Protein AF-E7DUS3-F1 (afdb_monomer_lite)

Organism: Liberibacter asiaticus (NCBI:txid34021)

pLDDT: mean 78.98, std 17.63, range [41.22, 97.88]

Radius of gyration: 18.71 Å; chains: 1; bounding box: 24×27×66 Å

Foldseek 3Di:
DDPDPPPVVVVVVVVQVQFDADPVRDTDGNPDQWDFDCDADPVGRQWTWIFGCDDDDPDHHGDIDGTDRD

Secondary structure (DSSP, 8-state):
-----HHHHHHHHHHHHTEEE-TT--EEE----EEEEEEEPSS-TTEEEEEESS-BTTBPTT-EEEEEE-

Structure (mmCIF, N/CA/C/O backbone):
data_AF-E7DUS3-F1
#
_entry.id   AF-E7DUS3-F1
#
loop_
_atom_site.group_PDB
_atom_site.id
_atom_site.type_symbol
_atom_site.label_atom_id
_atom_site.label_alt_id
_atom_site.label_comp_id
_atom_site.label_asym_id
_atom_site.label_entity_id
_atom_site.label_seq_id
_atom_site.pdbx_PDB_ins_code
_atom_site.Cartn_x
_atom_site.Cartn_y
_atom_site.Cartn_z
_atom_site.occupancy
_atom_site.B_iso_or_equiv
_atom_site.auth_seq_id
_atom_site.auth_comp_id
_atom_site.auth_asym_id
_atom_site.auth_atom_id
_atom_site.pdbx_PDB_model_num
ATOM 1 N N . MET A 1 1 ? 6.574 17.391 50.408 1.00 41.22 1 MET A N 1
ATOM 2 C CA . MET A 1 1 ? 5.520 17.899 49.498 1.00 41.22 1 MET A CA 1
ATOM 3 C C . MET A 1 1 ? 5.744 17.306 48.118 1.00 41.22 1 MET A C 1
ATOM 5 O O . MET A 1 1 ? 6.822 17.460 47.564 1.00 41.22 1 MET A O 1
ATOM 9 N N . ILE A 1 2 ? 4.769 16.545 47.625 1.00 44.00 2 ILE A N 1
ATOM 10 C CA . ILE A 1 2 ? 4.865 15.699 46.429 1.00 44.00 2 ILE A CA 1
ATOM 11 C C . ILE A 1 2 ? 4.757 16.578 45.168 1.00 44.00 2 ILE A C 1
ATOM 13 O O . ILE A 1 2 ? 3.705 17.162 44.917 1.00 44.00 2 ILE A O 1
ATOM 17 N N . LYS A 1 3 ? 5.821 16.668 44.356 1.00 50.28 3 LYS A N 1
ATOM 18 C CA . LYS A 1 3 ? 5.735 17.152 42.964 1.00 50.28 3 LYS A CA 1
ATOM 19 C C . LYS A 1 3 ? 5.347 15.965 42.073 1.00 50.28 3 LYS A C 1
ATOM 21 O O . LYS A 1 3 ? 6.213 15.231 41.618 1.00 50.28 3 LYS A O 1
ATOM 26 N N . ALA A 1 4 ? 4.052 15.763 41.841 1.00 52.66 4 ALA A N 1
ATOM 27 C CA . ALA A 1 4 ? 3.542 14.716 40.943 1.00 52.66 4 ALA A CA 1
ATOM 28 C C . ALA A 1 4 ? 2.479 15.251 39.965 1.00 52.66 4 ALA A C 1
ATOM 30 O O . ALA A 1 4 ? 1.454 14.615 39.749 1.00 52.66 4 ALA A O 1
ATOM 31 N N . LYS A 1 5 ? 2.697 16.442 39.388 1.00 54.81 5 LYS A N 1
ATOM 32 C CA . LYS A 1 5 ? 1.811 16.999 38.342 1.00 54.81 5 LYS A CA 1
ATOM 33 C C . LYS A 1 5 ? 2.323 16.814 36.903 1.00 54.81 5 LYS A C 1
ATOM 35 O O . LYS A 1 5 ? 1.522 16.820 35.981 1.00 54.81 5 LYS A O 1
ATOM 40 N N . GLU A 1 6 ? 3.616 16.557 36.715 1.00 59.47 6 GLU A N 1
ATOM 41 C CA . GLU A 1 6 ? 4.261 16.373 35.399 1.00 59.47 6 GLU A CA 1
ATOM 42 C C . GLU A 1 6 ? 3.831 15.127 34.569 1.00 59.47 6 GLU A C 1
ATOM 44 O O . GLU A 1 6 ? 3.844 15.216 33.339 1.00 59.47 6 GLU A O 1
ATOM 49 N N . PRO A 1 7 ? 3.421 13.970 35.147 1.00 62.16 7 PRO A N 1
ATOM 50 C CA . PRO A 1 7 ? 3.176 12.755 34.350 1.00 62.16 7 PRO A CA 1
ATOM 51 C C . PRO A 1 7 ? 1.949 12.841 33.433 1.00 62.16 7 PRO A C 1
ATOM 53 O O . PRO A 1 7 ? 1.957 12.319 32.317 1.00 62.16 7 PRO A O 1
ATOM 56 N N . LEU A 1 8 ? 0.884 13.500 33.897 1.00 59.78 8 LEU A N 1
ATOM 57 C CA . LEU A 1 8 ? -0.386 13.611 33.174 1.00 59.78 8 LEU A CA 1
ATOM 58 C C . LEU A 1 8 ? -0.250 14.517 31.951 1.00 59.78 8 LEU A C 1
ATOM 60 O O . LEU A 1 8 ? -0.690 14.148 30.866 1.00 59.78 8 LEU A O 1
ATOM 64 N N . GLU A 1 9 ? 0.419 15.661 32.090 1.00 59.06 9 GLU A N 1
ATOM 65 C CA . GLU A 1 9 ? 0.620 16.591 30.976 1.00 59.06 9 GLU A CA 1
ATOM 66 C C . GLU A 1 9 ? 1.519 16.004 29.882 1.00 59.06 9 GLU A C 1
ATOM 68 O O . GLU A 1 9 ? 1.244 16.197 28.698 1.00 59.06 9 GLU A O 1
ATOM 73 N N . GLN A 1 10 ? 2.556 15.242 30.247 1.00 58.44 10 GLN A N 1
ATOM 74 C CA . GLN A 1 10 ? 3.395 14.527 29.279 1.00 58.44 10 GLN A CA 1
ATOM 75 C C . GLN A 1 10 ? 2.646 13.378 28.600 1.00 58.44 10 GLN A C 1
ATOM 77 O O . GLN A 1 10 ? 2.781 13.199 27.392 1.00 58.44 10 GLN A O 1
ATOM 82 N N . THR A 1 11 ? 1.809 12.645 29.339 1.00 60.38 11 THR A N 1
ATOM 83 C CA . THR A 1 11 ? 0.969 11.576 28.775 1.00 60.38 11 THR A CA 1
ATOM 84 C C . THR A 1 11 ? -0.047 12.144 27.785 1.00 60.38 11 THR A C 1
ATOM 86 O O . THR A 1 11 ? -0.204 11.621 26.684 1.00 60.38 11 THR A O 1
ATOM 89 N N . ILE A 1 12 ? -0.687 13.262 28.134 1.00 60.50 12 ILE A N 1
ATOM 90 C CA . ILE A 1 12 ? -1.637 13.969 27.271 1.00 60.50 12 ILE A CA 1
ATOM 91 C C . ILE A 1 12 ? -0.927 14.522 26.026 1.00 60.50 12 ILE A C 1
ATOM 93 O O . ILE A 1 12 ? -1.396 14.303 24.911 1.00 60.50 12 ILE A O 1
ATOM 97 N N . LYS A 1 13 ? 0.240 15.166 26.175 1.00 57.44 13 LYS A N 1
ATOM 98 C CA . LYS A 1 13 ? 1.067 15.626 25.040 1.00 57.44 13 LYS A CA 1
ATOM 99 C C . LYS A 1 13 ? 1.507 14.466 24.138 1.00 57.44 13 LYS A C 1
ATOM 101 O O . LYS A 1 13 ? 1.476 14.615 22.919 1.00 57.44 13 LYS A O 1
ATOM 106 N N . GLY A 1 14 ? 1.851 13.314 24.714 1.00 58.03 14 GLY A N 1
ATOM 107 C CA . GLY A 1 14 ? 2.167 12.088 23.977 1.00 58.03 14 GLY A CA 1
ATOM 108 C C . GLY A 1 14 ? 0.970 11.540 23.194 1.00 58.03 14 GLY A C 1
ATOM 109 O O . GLY A 1 14 ? 1.126 11.165 22.033 1.00 58.03 14 GLY A O 1
ATOM 110 N N . LEU A 1 15 ? -0.237 11.568 23.773 1.00 56.28 15 LEU A N 1
ATOM 111 C CA . LEU A 1 15 ? -1.476 11.221 23.065 1.00 56.28 15 LEU A CA 1
ATOM 112 C C . LEU A 1 15 ? -1.751 12.172 21.890 1.00 56.28 15 LEU A C 1
ATOM 114 O O . LEU A 1 15 ? -2.095 11.715 20.803 1.00 56.28 15 LEU A O 1
ATOM 118 N N . PHE A 1 16 ? -1.563 13.483 22.078 1.00 53.78 16 PHE A N 1
ATOM 119 C CA . PHE A 1 16 ? -1.758 14.473 21.013 1.00 53.78 16 PHE A CA 1
ATOM 120 C C . PHE A 1 16 ? -0.716 14.359 19.893 1.00 53.78 16 PHE A C 1
ATOM 122 O O . PHE A 1 16 ? -1.072 14.499 18.724 1.00 53.78 16 PHE A O 1
ATOM 129 N N . GLN A 1 17 ? 0.540 14.025 20.209 1.00 55.69 17 GLN A N 1
ATOM 130 C CA . GLN A 1 17 ? 1.571 13.704 19.208 1.00 55.69 17 GLN A CA 1
ATOM 131 C C . GLN A 1 17 ? 1.219 12.460 18.378 1.00 55.69 17 GLN A C 1
ATOM 133 O O . GLN A 1 17 ? 1.640 12.336 17.229 1.00 55.69 17 GLN A O 1
ATOM 138 N N . GLN A 1 18 ? 0.408 11.557 18.935 1.00 51.75 18 GLN A N 1
ATOM 139 C CA . GLN A 1 18 ? -0.148 10.392 18.251 1.00 51.75 18 GLN A CA 1
ATOM 140 C C . GLN A 1 18 ? -1.505 10.676 17.591 1.00 51.75 18 GLN A C 1
ATOM 142 O O . GLN A 1 18 ? -2.301 9.760 17.360 1.00 51.75 18 GLN A O 1
ATOM 147 N N . SER A 1 19 ? -1.762 11.922 17.214 1.00 57.75 19 SER A N 1
ATOM 148 C CA . SER A 1 19 ? -2.926 12.273 16.415 1.00 57.75 19 SER A CA 1
ATOM 149 C C . SER A 1 19 ? -2.571 13.313 15.364 1.00 57.75 19 SER A C 1
ATOM 151 O O . SER A 1 19 ? -1.851 14.269 15.636 1.00 57.75 19 SER A O 1
ATOM 153 N N . SER A 1 20 ? -3.063 13.122 14.142 1.00 64.62 20 SER A N 1
ATOM 154 C CA . SER A 1 20 ? -3.018 14.160 13.110 1.00 64.62 20 SER A CA 1
ATOM 155 C C . SER A 1 20 ? -4.386 14.815 13.029 1.00 64.62 20 SER A C 1
ATOM 157 O O . SER A 1 20 ? -5.386 14.101 13.030 1.00 64.62 20 SER A O 1
ATOM 159 N N . THR A 1 21 ? -4.452 16.135 12.911 1.00 63.66 21 THR A N 1
ATOM 160 C CA . THR A 1 21 ? -5.715 16.824 12.646 1.00 63.66 21 THR A CA 1
ATOM 161 C C . THR A 1 21 ? -6.038 16.810 11.151 1.00 63.66 21 THR A C 1
ATOM 163 O O . THR A 1 21 ? -5.148 16.945 10.308 1.00 63.66 21 THR A O 1
ATOM 166 N N . ASP A 1 22 ? -7.307 16.599 10.796 1.00 70.00 22 ASP A N 1
ATOM 167 C CA . ASP A 1 22 ? -7.776 16.831 9.427 1.00 70.00 22 ASP A CA 1
ATOM 168 C C . ASP A 1 22 ? -7.936 18.340 9.137 1.00 70.00 22 ASP A C 1
ATOM 170 O O . ASP A 1 22 ? -7.712 19.193 9.998 1.00 70.00 22 ASP A O 1
ATOM 174 N N . ARG A 1 23 ? -8.348 18.687 7.910 1.00 63.97 23 ARG A N 1
ATOM 175 C CA . ARG A 1 23 ? -8.563 20.086 7.482 1.00 63.97 23 ARG A CA 1
ATOM 176 C C . ARG A 1 23 ? -9.652 20.828 8.278 1.00 63.97 23 ARG A C 1
ATOM 178 O O . ARG A 1 23 ? -9.775 22.037 8.126 1.00 63.97 23 ARG A O 1
ATOM 185 N N . TYR A 1 24 ? -10.425 20.124 9.104 1.00 71.06 24 TYR A N 1
ATOM 186 C CA . TYR A 1 24 ? -11.479 20.660 9.964 1.00 71.06 24 TYR A CA 1
ATOM 187 C C . TYR A 1 24 ? -11.105 20.599 11.455 1.00 71.06 24 TYR A C 1
ATOM 189 O O . TYR A 1 24 ? -11.952 20.854 12.309 1.00 71.06 24 TYR A O 1
ATOM 197 N N . GLY A 1 25 ? -9.857 20.247 11.784 1.00 69.31 25 GLY A N 1
ATOM 198 C CA . GLY A 1 25 ? -9.373 20.162 13.161 1.00 69.31 25 GLY A CA 1
ATOM 199 C C . GLY A 1 25 ? -9.791 18.891 13.905 1.00 69.31 25 GLY A C 1
ATOM 200 O O . GLY A 1 25 ? -9.593 18.814 15.117 1.00 69.31 25 GLY A O 1
ATOM 201 N N . ARG A 1 26 ? -10.352 17.879 13.226 1.00 71.06 26 ARG A N 1
ATOM 202 C CA . ARG A 1 26 ? -10.723 16.612 13.876 1.00 71.06 26 ARG A CA 1
ATOM 203 C C . ARG A 1 26 ? -9.495 15.744 14.093 1.00 71.06 26 ARG A C 1
ATOM 205 O O . ARG A 1 26 ? -8.681 15.578 13.190 1.00 71.06 26 ARG A O 1
ATOM 212 N N . ILE A 1 27 ? -9.409 15.145 15.273 1.00 69.81 27 ILE A N 1
ATOM 213 C CA . ILE A 1 27 ? -8.355 14.205 15.656 1.00 69.81 27 ILE A CA 1
ATOM 214 C C . ILE A 1 27 ? -8.535 12.913 14.846 1.00 69.81 27 ILE A C 1
ATOM 216 O O . ILE A 1 27 ? -9.452 12.133 15.101 1.00 69.81 27 ILE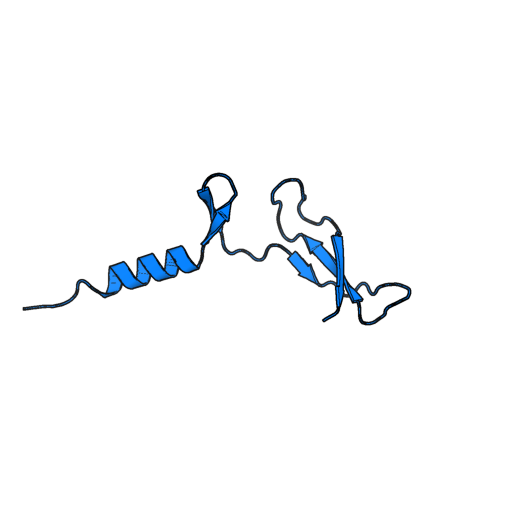 A O 1
ATOM 220 N N . GLU A 1 28 ? -7.668 12.673 13.860 1.00 65.88 28 GLU A N 1
ATOM 221 C CA . GLU A 1 28 ? -7.588 11.373 13.202 1.00 65.88 28 GLU A CA 1
ATOM 222 C C . GLU A 1 28 ? -6.716 10.419 14.028 1.00 65.88 28 GLU A C 1
ATOM 224 O O . GLU A 1 28 ? -5.597 10.779 14.416 1.00 65.88 28 GLU A O 1
ATOM 229 N N . PRO A 1 29 ? -7.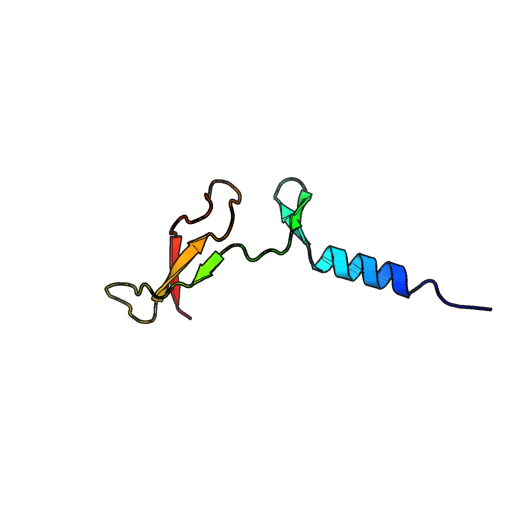157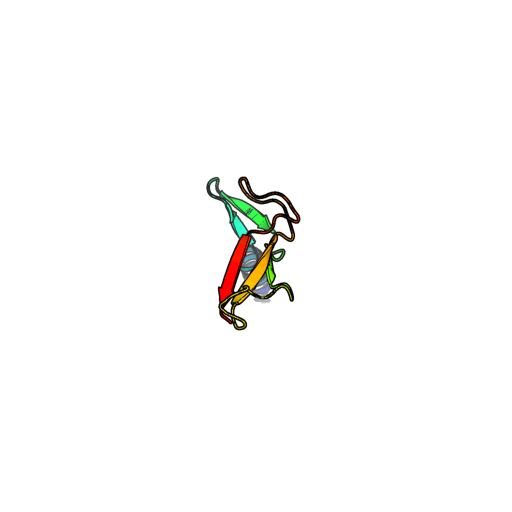 9.165 14.231 1.00 65.50 29 PRO A N 1
ATOM 230 C CA . PRO A 1 29 ? -6.299 8.155 14.828 1.00 65.50 29 PRO A CA 1
ATOM 231 C C . PRO A 1 29 ? -5.057 7.943 13.945 1.00 65.50 29 PRO A C 1
ATOM 233 O O . PRO A 1 29 ? -5.190 7.761 12.727 1.00 65.50 29 PRO A O 1
ATOM 236 N N . MET A 1 30 ? -3.864 7.862 14.556 1.00 67.69 30 MET A N 1
ATOM 237 C CA . MET A 1 30 ? -2.564 7.543 13.912 1.00 67.69 30 MET A CA 1
ATOM 238 C C . MET A 1 30 ? -2.473 6.121 13.333 1.00 67.69 30 MET A C 1
ATOM 240 O O . MET A 1 30 ? -1.404 5.542 13.145 1.00 67.69 30 MET A O 1
ATOM 244 N N . THR A 1 31 ? -3.617 5.534 13.006 1.00 77.81 31 THR A N 1
ATOM 245 C CA . THR A 1 31 ? -3.688 4.326 12.201 1.00 77.81 31 THR A CA 1
ATOM 246 C C . THR A 1 31 ? -3.085 4.599 10.827 1.00 77.81 31 THR A C 1
ATOM 248 O O . THR A 1 31 ? -3.427 5.567 10.136 1.00 77.81 31 THR A O 1
ATOM 251 N N . LYS A 1 32 ? -2.161 3.721 10.431 1.00 84.50 32 LYS A N 1
ATOM 252 C CA . LYS A 1 32 ? -1.438 3.803 9.163 1.00 84.50 32 LYS A CA 1
ATOM 253 C C . LYS A 1 32 ? -2.420 3.959 7.993 1.00 84.50 32 LYS A C 1
ATOM 255 O O . LYS A 1 32 ? -3.307 3.128 7.807 1.00 84.50 32 LYS A O 1
ATOM 260 N N . LYS A 1 33 ? -2.253 5.016 7.191 1.00 89.94 33 LYS A N 1
ATOM 261 C CA . LYS A 1 33 ? -3.179 5.370 6.096 1.00 89.94 33 LYS A CA 1
ATOM 262 C C . LYS A 1 33 ? -3.070 4.426 4.892 1.00 89.94 33 LYS A C 1
ATOM 264 O O . LYS A 1 33 ? -4.073 4.129 4.243 1.00 89.94 33 LYS A O 1
ATOM 269 N N . TYR A 1 34 ? -1.872 3.916 4.609 1.00 94.31 34 TYR A N 1
ATOM 270 C CA . TYR A 1 34 ? -1.587 3.092 3.433 1.00 94.31 34 TYR A CA 1
ATOM 271 C C . TYR A 1 34 ? -0.499 2.041 3.692 1.00 94.31 34 TYR A C 1
ATOM 273 O O . TYR A 1 34 ? 0.260 2.118 4.659 1.00 94.31 34 TYR A O 1
ATOM 281 N N . LYS A 1 35 ? -0.400 1.056 2.799 1.00 95.00 35 LYS A N 1
ATOM 282 C CA . LYS A 1 35 ? 0.732 0.130 2.704 1.00 95.00 35 LYS A CA 1
ATOM 283 C C . LYS A 1 35 ? 1.334 0.167 1.305 1.00 95.00 35 LYS A C 1
ATOM 285 O O . LYS A 1 35 ? 0.617 0.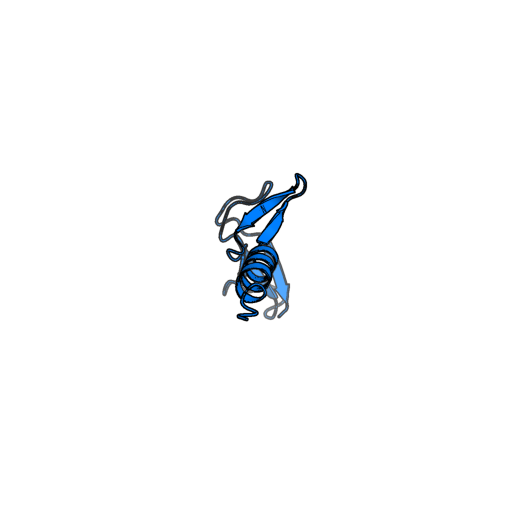385 0.332 1.00 95.00 35 LYS A O 1
ATOM 290 N N . ILE A 1 36 ? 2.631 -0.091 1.224 1.00 96.38 36 ILE A N 1
ATOM 291 C CA . ILE A 1 36 ? 3.309 -0.415 -0.030 1.00 96.38 36 ILE A CA 1
ATOM 292 C C . ILE A 1 36 ? 3.066 -1.908 -0.288 1.00 96.38 36 ILE A C 1
ATOM 294 O O . ILE A 1 36 ? 3.167 -2.721 0.633 1.00 96.38 36 ILE A O 1
ATOM 298 N N . THR A 1 37 ? 2.641 -2.260 -1.495 1.00 95.56 37 THR A N 1
ATOM 299 C CA . THR A 1 37 ? 2.353 -3.646 -1.887 1.00 95.56 37 THR A CA 1
ATOM 300 C C . THR A 1 37 ? 3.553 -4.281 -2.596 1.00 95.56 37 THR A C 1
ATOM 302 O O . THR A 1 37 ? 4.570 -3.629 -2.792 1.00 95.56 37 THR A O 1
ATOM 305 N N . LYS A 1 38 ? 3.436 -5.558 -2.975 1.00 95.06 38 LYS A N 1
ATOM 306 C CA . LYS A 1 38 ? 4.439 -6.257 -3.794 1.00 95.06 38 LYS A CA 1
ATOM 307 C C . LYS A 1 38 ? 4.223 -6.069 -5.305 1.00 95.06 38 LYS A C 1
ATOM 309 O O . LYS A 1 38 ? 4.975 -6.630 -6.082 1.00 95.06 38 LYS A O 1
ATOM 314 N N . GLU A 1 39 ? 3.184 -5.343 -5.725 1.00 95.94 39 GLU A N 1
ATOM 315 C CA . GLU A 1 39 ? 2.964 -5.040 -7.145 1.00 95.94 39 GLU A CA 1
ATOM 316 C C . GLU A 1 39 ? 4.006 -4.012 -7.598 1.00 95.94 39 GLU A C 1
ATOM 318 O O . GLU A 1 39 ? 4.029 -2.885 -7.095 1.00 95.94 39 GLU A O 1
ATOM 323 N N . GLU A 1 40 ? 4.864 -4.420 -8.527 1.00 96.19 40 GLU A N 1
ATOM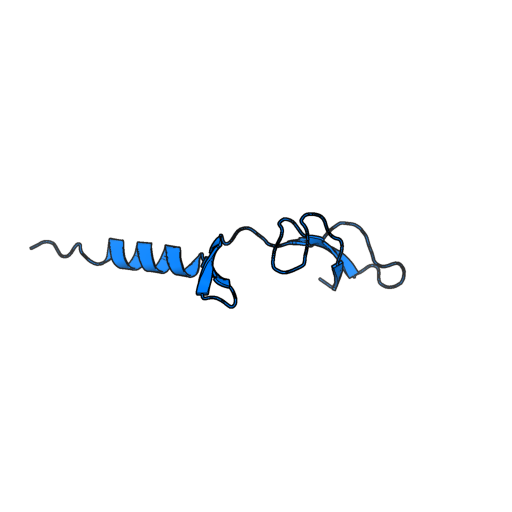 324 C CA . GLU A 1 40 ? 5.920 -3.598 -9.118 1.00 96.19 40 GLU A CA 1
ATOM 325 C C . GLU A 1 40 ? 5.409 -2.816 -10.332 1.00 96.19 40 GLU A C 1
ATOM 327 O O . GLU A 1 40 ? 4.477 -3.231 -11.031 1.00 96.19 40 GLU A O 1
ATOM 332 N N . HIS A 1 41 ? 6.012 -1.657 -10.592 1.00 95.81 41 HIS A N 1
ATOM 333 C CA . HIS A 1 41 ? 5.731 -0.908 -11.809 1.00 95.81 41 HIS A CA 1
ATOM 334 C C . HIS A 1 41 ? 6.327 -1.638 -13.018 1.00 95.81 41 HIS A C 1
ATOM 336 O O . HIS A 1 41 ? 7.480 -2.052 -12.998 1.00 95.81 41 HIS A O 1
ATOM 342 N N . ARG A 1 42 ? 5.569 -1.725 -14.119 1.00 94.38 42 ARG A N 1
ATOM 343 C CA . ARG A 1 42 ? 5.956 -2.493 -15.322 1.00 94.38 42 ARG A CA 1
ATOM 344 C C . ARG A 1 42 ? 7.304 -2.089 -15.936 1.00 94.38 42 ARG A C 1
ATOM 346 O O . ARG A 1 42 ? 7.933 -2.911 -16.583 1.00 94.38 42 ARG A O 1
ATOM 353 N N . VAL A 1 43 ? 7.696 -0.825 -15.775 1.00 96.38 43 VAL A N 1
ATOM 354 C CA . VAL A 1 43 ? 8.943 -0.253 -16.327 1.00 96.38 43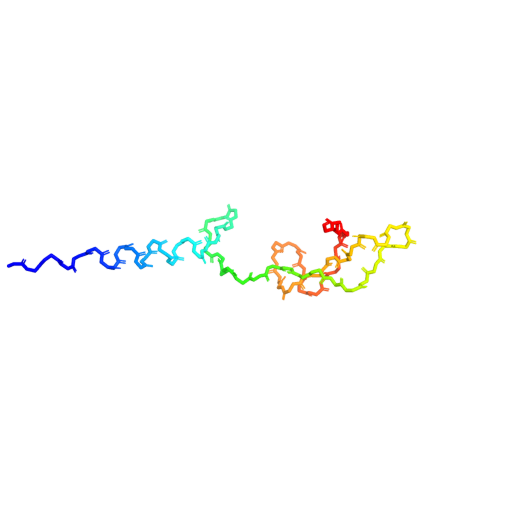 VAL A CA 1
ATOM 355 C C . VAL A 1 43 ? 9.998 0.008 -15.244 1.00 96.38 43 VAL A C 1
ATOM 357 O O . VAL A 1 43 ? 11.181 0.052 -15.546 1.00 96.38 43 VAL A O 1
ATOM 360 N N . PHE A 1 44 ? 9.579 0.175 -13.986 1.00 94.44 44 PHE A N 1
ATOM 361 C CA . PHE A 1 44 ? 10.445 0.613 -12.884 1.00 94.44 44 PHE A CA 1
ATOM 362 C C . PHE A 1 44 ? 10.280 -0.371 -11.723 1.00 94.44 44 PHE A C 1
ATOM 364 O O . PHE A 1 44 ? 9.429 -0.176 -10.857 1.00 94.44 44 PHE A O 1
ATOM 371 N N . SER A 1 45 ? 11.033 -1.470 -11.723 1.00 92.62 45 SER A N 1
ATOM 372 C CA . SER A 1 45 ? 10.874 -2.552 -10.735 1.00 92.62 45 SER A CA 1
ATOM 373 C C . SER A 1 45 ? 11.108 -2.101 -9.286 1.00 92.62 45 SER A C 1
ATOM 375 O O . SER A 1 45 ? 10.591 -2.704 -8.354 1.00 92.62 45 SER A O 1
ATOM 377 N N . GLU A 1 46 ? 11.834 -1.001 -9.074 1.00 93.94 46 GLU A N 1
ATOM 378 C CA . GLU A 1 46 ? 12.056 -0.383 -7.762 1.00 93.94 46 GLU A CA 1
ATOM 379 C C . GLU A 1 46 ? 10.841 0.397 -7.220 1.00 93.94 46 GLU A C 1
ATOM 381 O O . GLU A 1 46 ? 10.834 0.861 -6.075 1.00 93.94 46 GLU A O 1
ATOM 386 N N . CYS A 1 47 ? 9.817 0.584 -8.055 1.00 95.88 47 CYS A N 1
ATOM 387 C CA . CYS A 1 47 ? 8.591 1.286 -7.716 1.00 95.88 47 CYS A CA 1
ATOM 388 C C . CYS A 1 47 ? 7.492 0.289 -7.336 1.00 95.88 47 CYS A C 1
ATOM 390 O O . CYS A 1 47 ? 7.112 -0.571 -8.128 1.00 95.88 47 CYS A O 1
ATOM 392 N N . HIS A 1 48 ? 6.894 0.470 -6.159 1.00 96.69 48 HIS A N 1
ATOM 393 C CA . HIS A 1 48 ? 5.864 -0.427 -5.636 1.00 96.69 48 HIS A CA 1
ATOM 394 C C . HIS A 1 48 ? 4.520 0.280 -5.435 1.00 96.69 48 HIS A C 1
ATOM 396 O O . HIS A 1 48 ? 4.456 1.413 -4.946 1.00 96.69 48 HIS A O 1
ATOM 402 N N . ARG A 1 49 ? 3.422 -0.392 -5.795 1.00 97.25 49 ARG A N 1
ATOM 403 C CA . ARG A 1 49 ? 2.068 0.176 -5.744 1.00 97.25 49 ARG A CA 1
ATOM 404 C C . ARG A 1 49 ? 1.635 0.457 -4.308 1.00 97.25 49 ARG A C 1
ATOM 406 O O . ARG A 1 49 ? 1.735 -0.413 -3.438 1.00 97.25 49 ARG A O 1
ATOM 413 N N . ILE A 1 50 ? 1.062 1.635 -4.075 1.00 97.19 50 ILE A N 1
ATOM 414 C CA . ILE A 1 50 ? 0.447 2.017 -2.798 1.00 97.19 50 ILE A CA 1
ATOM 415 C C . ILE A 1 50 ? -0.998 1.504 -2.728 1.00 97.19 50 ILE A C 1
ATOM 417 O O . ILE A 1 50 ? -1.763 1.643 -3.681 1.00 97.19 50 ILE A O 1
ATOM 421 N N . ARG A 1 51 ? -1.404 0.975 -1.568 1.00 97.25 51 ARG A N 1
ATOM 422 C CA . ARG A 1 51 ? -2.793 0.599 -1.262 1.00 97.25 51 ARG A CA 1
ATOM 423 C C . ARG A 1 51 ? -3.286 1.253 0.024 1.00 97.25 51 ARG A C 1
ATOM 425 O O . ARG A 1 51 ? -2.649 1.118 1.070 1.00 97.25 51 ARG A O 1
ATOM 432 N N . ALA A 1 52 ? -4.455 1.884 -0.028 1.00 96.69 52 ALA A N 1
ATOM 433 C CA . ALA A 1 52 ? -5.102 2.479 1.139 1.00 96.69 52 ALA A CA 1
ATOM 434 C C . ALA A 1 52 ? -5.532 1.406 2.160 1.00 96.69 52 ALA A C 1
ATOM 436 O O . ALA A 1 52 ? -6.159 0.403 1.805 1.00 96.69 52 ALA A O 1
ATOM 437 N N . LEU A 1 53 ? -5.212 1.616 3.440 1.00 94.50 53 LEU A N 1
ATOM 438 C CA . LEU A 1 53 ? -5.586 0.726 4.552 1.00 94.50 53 LEU A CA 1
ATOM 439 C C . LEU A 1 53 ? -6.907 1.131 5.218 1.00 94.50 53 LEU A C 1
ATOM 441 O O . LEU A 1 53 ? -7.602 0.279 5.775 1.00 94.50 53 LEU A O 1
ATOM 445 N N . ARG A 1 54 ? -7.274 2.410 5.117 1.00 90.62 54 ARG A N 1
ATOM 446 C CA . ARG A 1 54 ? -8.542 2.977 5.588 1.00 90.62 54 ARG A CA 1
ATOM 447 C C . ARG A 1 54 ? -9.057 4.028 4.611 1.00 90.62 54 ARG A C 1
ATOM 449 O O . ARG A 1 54 ? -8.321 4.433 3.716 1.00 90.62 54 ARG A O 1
ATOM 456 N N . GLY A 1 55 ? -10.311 4.440 4.790 1.00 89.06 55 GLY A N 1
ATOM 457 C CA . GLY A 1 55 ? -10.850 5.604 4.095 1.00 89.06 55 GLY A CA 1
ATOM 458 C C . GLY A 1 55 ? -10.297 6.903 4.687 1.00 89.06 55 GLY A C 1
ATOM 459 O O . GLY A 1 55 ? -10.102 6.985 5.903 1.00 89.06 55 GLY A O 1
ATOM 460 N N . PHE A 1 56 ? -10.007 7.881 3.836 1.00 85.44 56 PHE A N 1
ATOM 461 C CA . PHE A 1 56 ? -9.643 9.245 4.229 1.00 85.44 56 PHE A CA 1
ATOM 462 C C . PHE A 1 56 ? -9.873 10.196 3.051 1.00 85.44 56 PHE A C 1
ATOM 464 O O . PHE A 1 56 ? -9.539 9.852 1.917 1.00 85.44 56 PHE A O 1
ATOM 471 N N . ASN A 1 57 ? -10.412 11.392 3.312 1.00 85.81 57 ASN A N 1
ATOM 472 C CA . ASN A 1 57 ? -10.900 12.292 2.258 1.00 85.81 57 ASN A CA 1
ATOM 473 C C . ASN A 1 57 ? -11.770 11.507 1.247 1.00 85.81 57 ASN A C 1
ATOM 475 O O . ASN A 1 57 ? -12.650 10.752 1.657 1.00 85.81 57 ASN A O 1
ATOM 479 N N . ASP A 1 58 ? -11.460 11.609 -0.046 1.00 90.88 58 ASP A N 1
ATOM 480 C CA . ASP A 1 58 ? -12.168 10.923 -1.135 1.00 90.88 58 ASP A CA 1
ATOM 481 C C . ASP A 1 58 ? -11.575 9.539 -1.472 1.00 90.88 58 ASP A C 1
ATOM 483 O O . ASP A 1 58 ? -12.017 8.854 -2.398 1.00 90.88 58 ASP A O 1
ATOM 487 N N . VAL A 1 59 ? -10.562 9.089 -0.722 1.00 93.12 59 VAL A N 1
ATOM 488 C CA . VAL A 1 59 ? -9.897 7.801 -0.936 1.00 93.12 59 VAL A CA 1
ATOM 489 C C . VAL A 1 59 ? -10.603 6.720 -0.128 1.00 93.12 59 VAL A C 1
ATOM 491 O O . VAL A 1 59 ? -10.640 6.757 1.102 1.00 93.12 59 VAL A O 1
ATOM 494 N N . LYS A 1 60 ? -11.131 5.706 -0.818 1.00 95.12 60 LYS A N 1
ATOM 495 C CA . LYS A 1 60 ? -11.779 4.548 -0.188 1.00 95.12 60 LYS A CA 1
ATOM 496 C C . LYS A 1 60 ? -10.746 3.536 0.322 1.00 95.12 60 LYS A C 1
ATOM 498 O O . LYS A 1 60 ? -9.677 3.352 -0.262 1.00 95.12 60 LYS A O 1
ATOM 503 N N . LYS A 1 61 ? -11.093 2.807 1.390 1.00 94.94 61 LYS A N 1
ATOM 504 C CA . LYS A 1 61 ? -10.287 1.682 1.893 1.00 94.94 61 LYS A CA 1
ATOM 505 C C . LYS A 1 61 ? -10.035 0.670 0.771 1.00 94.94 61 LYS A C 1
ATOM 507 O O . LYS A 1 61 ? -10.962 0.250 0.090 1.00 94.94 61 LYS A O 1
ATOM 512 N N . GLY A 1 62 ? -8.784 0.243 0.615 1.00 96.38 62 GLY A N 1
ATOM 513 C CA . GLY A 1 62 ? -8.381 -0.723 -0.403 1.00 96.38 62 GLY A CA 1
ATOM 514 C C . GLY A 1 62 ? -8.098 -0.136 -1.785 1.00 96.38 62 GLY A C 1
ATOM 515 O O . GLY A 1 62 ? -7.588 -0.881 -2.619 1.00 96.38 62 GLY A O 1
ATOM 516 N N . ALA A 1 63 ? -8.355 1.156 -2.013 1.00 97.88 63 ALA A N 1
ATOM 517 C CA . ALA A 1 63 ? -8.020 1.821 -3.267 1.00 97.88 63 ALA A CA 1
ATOM 518 C C . ALA A 1 63 ? -6.517 1.710 -3.575 1.00 97.88 63 ALA A C 1
ATOM 520 O O . ALA A 1 63 ? -5.673 1.835 -2.677 1.00 97.88 63 ALA A O 1
ATOM 521 N N . LEU A 1 64 ? -6.201 1.465 -4.848 1.00 96.88 64 LEU A N 1
ATOM 522 C CA . LEU A 1 64 ? -4.839 1.490 -5.371 1.00 96.88 64 LEU A CA 1
ATOM 523 C C . LEU A 1 64 ? -4.491 2.920 -5.790 1.00 96.88 64 LEU A C 1
ATOM 525 O O . LEU A 1 64 ? -5.297 3.593 -6.426 1.00 96.88 64 LEU A O 1
ATOM 529 N N . GLY A 1 65 ? -3.304 3.378 -5.404 1.00 94.88 65 GLY A N 1
ATOM 530 C CA . GLY A 1 65 ? -2.794 4.705 -5.737 1.00 94.88 65 GLY A CA 1
ATOM 531 C C . GLY A 1 65 ? -1.663 4.659 -6.762 1.00 94.88 65 GLY A C 1
ATOM 532 O O . GLY A 1 65 ? -1.561 3.744 -7.582 1.00 94.88 65 GLY A O 1
ATOM 533 N N . GLY A 1 66 ? -0.784 5.656 -6.688 1.00 95.94 66 GLY A N 1
ATOM 534 C CA . GLY A 1 66 ? 0.468 5.674 -7.439 1.00 95.94 66 GLY A CA 1
ATOM 535 C C . GLY A 1 66 ? 1.473 4.623 -6.960 1.00 95.94 66 GLY A C 1
ATOM 536 O O . GLY A 1 66 ? 1.182 3.776 -6.106 1.00 95.94 66 GLY A O 1
ATOM 537 N N . PHE A 1 67 ? 2.677 4.705 -7.513 1.00 97.19 67 PHE A N 1
ATOM 538 C CA . PHE A 1 67 ? 3.818 3.915 -7.073 1.00 97.19 67 PHE A CA 1
ATOM 539 C C . PHE A 1 67 ? 4.779 4.776 -6.255 1.00 97.19 67 PHE A C 1
ATOM 541 O O . PHE A 1 67 ? 4.909 5.974 -6.496 1.00 97.19 67 PHE A O 1
ATOM 548 N N . TYR A 1 68 ? 5.443 4.153 -5.289 1.00 93.94 68 TYR A N 1
ATOM 549 C CA . TYR A 1 68 ? 6.485 4.767 -4.477 1.00 93.94 68 TYR A CA 1
ATOM 550 C C . TYR A 1 68 ? 7.800 4.032 -4.711 1.00 93.94 68 TYR A C 1
ATOM 552 O O . TYR A 1 68 ? 7.831 2.800 -4.655 1.00 93.94 68 TYR A O 1
ATOM 560 N N . ARG A 1 69 ? 8.868 4.792 -4.955 1.00 93.38 69 ARG A N 1
ATOM 561 C CA . ARG A 1 69 ? 10.235 4.277 -4.999 1.00 93.38 69 ARG A CA 1
ATOM 562 C C . ARG A 1 69 ? 10.807 4.303 -3.587 1.00 93.38 69 ARG A C 1
ATOM 564 O O . ARG A 1 69 ? 10.786 5.361 -2.959 1.00 93.38 69 ARG A O 1
ATOM 571 N N . ARG A 1 70 ? 11.240 3.144 -3.091 1.00 77.12 70 ARG A N 1
ATOM 572 C CA . ARG A 1 70 ? 11.784 3.012 -1.734 1.00 77.12 70 ARG A CA 1
ATOM 573 C C . ARG A 1 70 ? 13.172 3.622 -1.595 1.00 77.12 70 ARG A C 1
ATOM 575 O O . ARG A 1 70 ? 13.928 3.579 -2.586 1.00 77.12 70 ARG A O 1
#

Sequence (70 aa):
MIKAKEPLEQTIKGLFQQSSTDRYGRIEPMTKKYKITKEEHRVFSECHRIRALRGFNDVKKGALGGFYRR